Protein AF-A0A327K1N2-F1 (afdb_monomer)

Radius of gyration: 20.55 Å; Cα contacts (8 Å, |Δi|>4): 57; chains: 1; bounding box: 45×29×56 Å

Solvent-accessible surface area (backbone atoms only — not comparable to full-atom values): 5626 Å² total; per-residue (Å²): 105,77,64,74,81,37,77,89,63,85,87,74,93,57,93,57,57,63,59,62,64,60,68,67,72,53,74,68,55,49,52,52,52,52,53,51,48,56,32,49,52,51,24,51,49,50,41,65,78,54,67,52,93,91,55,61,64,67,59,46,50,50,54,28,49,52,43,28,37,56,27,41,76,67,92,92,43,48,81,37,50,84,66,100,65,74,86,86,77,135

Nearest PDB structures (foldseek):
  6twj-assembly1_B  TM=8.977E-01  e=3.276E-04  Halomonas elongata
  6yo9-assembly1_B  TM=8.993E-01  e=3.512E-04  Halomonas elongata

Sequence (90 aa):
MLADELPDAVFSDAGVLVNWLRCVKSDAEIALIRQAARITERIMQRAVDLIDVGVPQSEVAAAILETGVRGIPGEGGYGGDYPAIMPLMP

Foldseek 3Di:
DVCVVCVPDDDDDCPCVVVVVPPDDDPVRVVVVVQLVQLVVQLVVLLVVQDDPPRDVVVNQVRSQVSQQQFADDDVTDGHRGDPDGDDDD

InterPro domains:
  IPR036005 Creatinase/aminopeptidase-like [G3DSA:3.90.230.10] (18-88)
  IPR036005 Creatinase/aminopeptidase-like [SSF55920] (21-71)

Organism: NCBI:txid29409

Mean predicted aligned error: 4.16 Å

Secondary structure (DSSP, 8-state):
-HHHH-TTPPP---TTHHHHHTTSPPHHHHHHHHHHHHHHHHHHHHHHHH--TT--HHHHHHHHHHHHHH-S-STT-------SS-----

pLDDT: mean 94.89, std 4.18, range [69.94, 98.56]

Structure (mmCIF, N/CA/C/O backbone):
data_AF-A0A327K1N2-F1
#
_entry.id   AF-A0A327K1N2-F1
#
loop_
_atom_site.group_PDB
_atom_site.id
_atom_site.type_symbol
_atom_site.label_atom_id
_atom_site.label_alt_id
_atom_site.l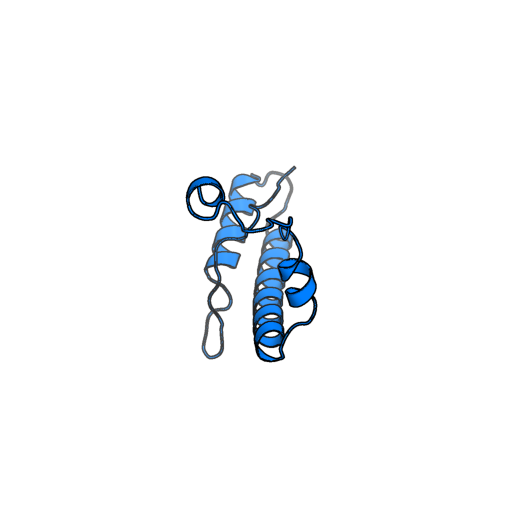abel_comp_id
_atom_site.label_asym_id
_atom_site.label_entity_id
_atom_site.label_seq_id
_atom_site.pdbx_PDB_ins_code
_atom_site.Cartn_x
_atom_site.Cartn_y
_atom_site.Cartn_z
_atom_site.occupancy
_atom_site.B_iso_or_equiv
_atom_site.auth_seq_id
_atom_site.auth_comp_id
_atom_site.auth_asym_id
_atom_site.auth_atom_id
_atom_site.pdbx_PDB_model_num
ATOM 1 N N . MET A 1 1 ? 13.388 17.683 -29.190 1.00 77.00 1 MET A N 1
ATOM 2 C CA . MET A 1 1 ? 12.837 16.406 -28.671 1.00 77.00 1 MET A CA 1
ATOM 3 C C . MET A 1 1 ? 13.881 15.312 -28.850 1.00 77.00 1 MET A C 1
ATOM 5 O O . MET A 1 1 ? 14.766 15.493 -29.668 1.00 77.00 1 MET A O 1
ATOM 9 N N . LEU A 1 2 ? 13.784 14.173 -28.148 1.00 91.75 2 LEU A N 1
ATOM 10 C CA . LEU A 1 2 ? 14.723 13.046 -28.334 1.00 91.75 2 LEU A CA 1
ATOM 11 C C . LEU A 1 2 ? 14.859 12.602 -29.803 1.00 91.75 2 LEU A C 1
ATOM 13 O O . LEU A 1 2 ? 15.941 12.209 -30.215 1.00 91.75 2 LEU A O 1
ATOM 17 N N . ALA A 1 3 ? 13.785 12.711 -30.588 1.00 91.81 3 ALA A N 1
ATOM 18 C CA . ALA A 1 3 ? 13.792 12.408 -32.018 1.00 91.81 3 ALA A CA 1
ATOM 19 C C . ALA A 1 3 ? 14.633 13.385 -32.863 1.00 91.81 3 ALA A C 1
ATOM 21 O O . ALA A 1 3 ? 15.177 12.980 -33.883 1.00 91.81 3 ALA A O 1
ATOM 22 N N . ASP A 1 4 ? 14.771 14.644 -32.433 1.00 95.06 4 ASP A N 1
ATOM 23 C CA . ASP A 1 4 ? 15.558 15.655 -33.156 1.00 95.06 4 ASP A CA 1
ATOM 24 C C . ASP A 1 4 ? 17.066 15.455 -32.926 1.00 95.06 4 ASP A C 1
ATOM 26 O O . ASP A 1 4 ? 17.877 15.733 -33.803 1.00 95.06 4 ASP A O 1
ATOM 30 N N . GLU A 1 5 ? 17.437 14.937 -31.751 1.00 97.19 5 GLU A N 1
ATOM 31 C CA . GLU A 1 5 ? 18.829 14.682 -31.351 1.00 97.19 5 GLU A CA 1
ATOM 32 C C . GLU A 1 5 ? 19.344 13.303 -31.809 1.00 97.19 5 GLU A C 1
ATOM 34 O O . GLU A 1 5 ? 20.545 13.041 -31.767 1.00 97.19 5 GLU A O 1
ATOM 39 N N . LEU A 1 6 ? 18.448 12.401 -32.231 1.00 96.69 6 LEU A N 1
ATOM 40 C CA . LEU A 1 6 ? 18.764 11.037 -32.674 1.00 96.69 6 LEU A CA 1
ATOM 41 C C . LEU A 1 6 ? 18.055 10.717 -34.002 1.00 96.69 6 LEU A C 1
ATOM 43 O O . LEU A 1 6 ? 17.167 9.861 -34.036 1.00 96.69 6 LEU A O 1
ATOM 47 N N . PRO A 1 7 ? 18.439 11.389 -35.101 1.00 94.31 7 PRO A N 1
ATOM 48 C CA . PRO A 1 7 ? 17.711 11.327 -36.370 1.00 94.31 7 PRO A CA 1
ATOM 49 C C . PRO A 1 7 ? 17.723 9.938 -37.026 1.00 94.31 7 PRO A C 1
ATOM 51 O O . PRO A 1 7 ? 16.796 9.600 -37.756 1.00 94.31 7 PRO A O 1
ATOM 54 N N . ASP A 1 8 ? 18.739 9.121 -36.736 1.00 96.50 8 ASP A N 1
ATOM 55 C CA . ASP A 1 8 ? 18.887 7.769 -37.290 1.00 96.50 8 ASP A CA 1
ATOM 56 C C . ASP A 1 8 ? 18.324 6.668 -36.365 1.00 96.50 8 ASP A C 1
ATOM 58 O O . ASP A 1 8 ? 18.408 5.478 -36.681 1.00 96.50 8 ASP A O 1
ATOM 62 N N . ALA A 1 9 ? 17.772 7.028 -35.200 1.00 96.25 9 ALA A N 1
ATOM 63 C CA . ALA A 1 9 ? 17.236 6.064 -34.244 1.00 96.25 9 ALA A CA 1
ATOM 64 C C . ALA A 1 9 ? 15.777 5.695 -34.548 1.00 96.25 9 ALA A C 1
ATOM 66 O O . ALA A 1 9 ? 14.944 6.538 -34.876 1.00 96.25 9 ALA A O 1
ATOM 67 N N . VAL A 1 10 ? 15.438 4.417 -34.354 1.00 94.62 10 VAL A N 1
ATOM 68 C CA . VAL A 1 10 ? 14.056 3.930 -34.444 1.00 94.62 10 VAL A CA 1
ATOM 69 C C . VAL A 1 10 ? 13.433 3.924 -33.054 1.00 94.62 10 VAL A C 1
ATOM 71 O O . VAL A 1 10 ? 13.870 3.191 -32.167 1.00 94.62 10 VAL A O 1
ATOM 74 N N . PHE A 1 11 ? 12.376 4.709 -32.872 1.00 94.94 11 PHE A N 1
ATOM 75 C CA . PHE A 1 11 ? 11.604 4.727 -31.634 1.00 94.94 11 PHE A CA 1
ATOM 76 C C . PHE A 1 11 ? 10.484 3.688 -31.698 1.00 94.94 11 PHE A C 1
ATOM 78 O O . PHE A 1 11 ? 9.738 3.616 -32.671 1.00 94.94 11 PHE A O 1
ATOM 85 N N . SER A 1 12 ? 10.371 2.879 -30.648 1.00 94.62 12 SER A N 1
ATOM 86 C CA . SER A 1 12 ? 9.279 1.922 -30.456 1.00 94.62 12 SER A CA 1
ATOM 87 C C . SER A 1 12 ? 8.533 2.256 -29.171 1.00 94.62 12 SER A C 1
ATOM 89 O O . SER A 1 12 ? 9.151 2.672 -28.190 1.00 94.62 12 SER A O 1
ATOM 91 N N . ASP A 1 13 ? 7.215 2.065 -29.164 1.00 94.88 13 ASP A N 1
ATOM 92 C CA . ASP A 1 13 ? 6.417 2.229 -27.952 1.00 94.88 13 ASP A CA 1
ATOM 93 C C . ASP A 1 13 ? 6.711 1.085 -26.970 1.00 94.88 13 ASP A C 1
ATOM 95 O O . ASP A 1 13 ? 6.529 -0.094 -27.276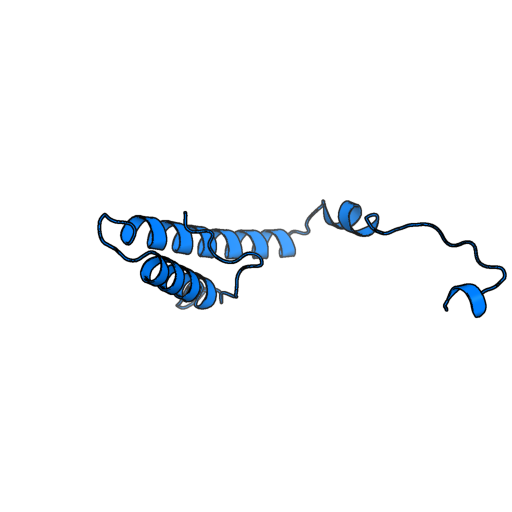 1.00 94.88 13 ASP A O 1
ATOM 99 N N . ALA A 1 14 ? 7.183 1.450 -25.782 1.00 95.62 14 ALA A N 1
ATOM 100 C CA . ALA A 1 14 ? 7.473 0.537 -24.684 1.00 95.62 14 ALA A CA 1
ATOM 101 C C . ALA A 1 14 ? 6.641 0.856 -23.427 1.00 95.62 14 ALA A C 1
ATOM 103 O O . ALA A 1 14 ? 7.001 0.417 -22.333 1.00 95.62 14 ALA A O 1
ATOM 104 N N . GLY A 1 15 ? 5.531 1.595 -23.558 1.00 96.62 15 GLY A N 1
ATOM 105 C CA . GLY A 1 15 ? 4.777 2.183 -22.443 1.00 96.62 15 GLY A CA 1
ATOM 106 C C . GLY A 1 15 ? 4.303 1.198 -21.368 1.00 96.62 15 GLY A C 1
ATOM 107 O O . GLY A 1 15 ? 4.165 1.580 -20.209 1.00 96.62 15 GLY A O 1
ATOM 108 N N . VAL A 1 16 ? 4.111 -0.079 -21.717 1.00 96.81 16 VAL A N 1
ATOM 109 C CA . VAL A 1 16 ? 3.731 -1.147 -20.769 1.00 96.81 16 VAL A CA 1
ATOM 110 C C . VAL A 1 16 ? 4.743 -2.291 -20.680 1.00 96.81 16 VAL A C 1
ATOM 112 O O . VAL A 1 16 ? 4.525 -3.233 -19.919 1.00 96.81 16 VAL A O 1
ATOM 115 N N . LEU A 1 17 ? 5.858 -2.236 -21.420 1.00 97.44 17 LEU A N 1
ATOM 116 C CA . LEU A 1 17 ? 6.838 -3.331 -21.481 1.00 97.44 17 LEU A CA 1
ATOM 117 C C . LEU A 1 17 ? 7.369 -3.684 -20.084 1.00 97.44 17 LEU A C 1
ATOM 119 O O . LEU A 1 17 ? 7.395 -4.848 -19.686 1.00 97.44 17 LEU A O 1
ATOM 123 N N . VAL A 1 18 ? 7.741 -2.666 -19.308 1.00 97.12 18 VAL A N 1
ATOM 124 C CA . VAL A 1 18 ? 8.282 -2.850 -17.954 1.00 97.12 18 VAL A CA 1
ATOM 125 C C . VAL A 1 18 ? 7.205 -3.317 -16.970 1.00 97.12 18 VAL A C 1
ATOM 127 O O . VAL A 1 18 ? 7.509 -4.065 -16.041 1.00 97.12 18 VAL A O 1
ATOM 130 N N . ASN A 1 19 ? 5.941 -2.939 -17.172 1.00 97.12 19 ASN A N 1
ATOM 131 C CA . ASN A 1 19 ? 4.838 -3.389 -16.321 1.00 97.12 19 ASN A CA 1
ATOM 132 C C . ASN A 1 19 ? 4.707 -4.917 -16.366 1.00 97.12 19 ASN A C 1
ATOM 134 O O . ASN A 1 19 ? 4.569 -5.535 -15.312 1.00 97.12 19 ASN A O 1
ATOM 138 N N . TRP A 1 20 ? 4.840 -5.517 -17.554 1.00 97.31 20 TRP A N 1
ATOM 139 C CA . TRP A 1 20 ? 4.829 -6.972 -17.736 1.00 97.31 20 TRP A CA 1
ATOM 140 C C . TRP A 1 20 ? 6.019 -7.664 -17.075 1.00 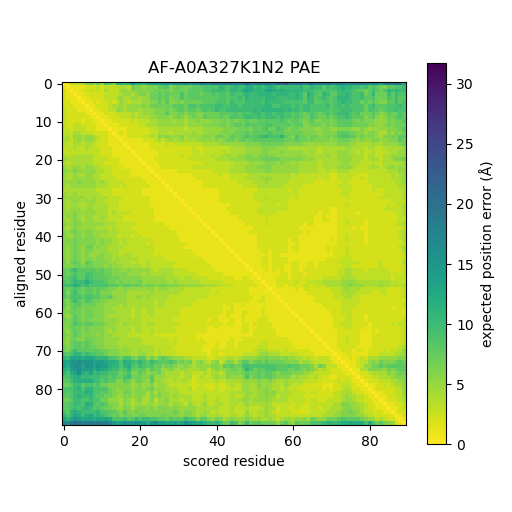97.31 20 TRP A C 1
ATOM 142 O O . TRP A 1 20 ? 5.852 -8.697 -16.430 1.00 97.31 20 TRP A O 1
ATOM 152 N N . LEU A 1 21 ? 7.215 -7.076 -17.166 1.00 96.19 21 LEU A N 1
ATOM 153 C CA . LEU A 1 21 ? 8.393 -7.610 -16.473 1.00 96.19 21 LEU A CA 1
ATOM 154 C C . LEU A 1 21 ? 8.199 -7.625 -14.951 1.00 96.19 21 LEU A C 1
ATOM 156 O O . LEU A 1 21 ? 8.612 -8.567 -14.281 1.00 96.19 21 LEU A O 1
ATOM 160 N N . ARG A 1 22 ? 7.509 -6.619 -14.403 1.00 97.00 22 ARG A N 1
ATOM 161 C CA . ARG A 1 22 ? 7.213 -6.501 -12.967 1.00 97.00 22 ARG A CA 1
ATOM 162 C C . ARG A 1 22 ? 6.056 -7.388 -12.501 1.00 97.00 22 ARG A C 1
ATOM 164 O O . ARG A 1 22 ? 5.690 -7.302 -11.327 1.00 97.00 22 ARG A O 1
ATOM 171 N N . CYS A 1 23 ? 5.447 -8.206 -13.360 1.00 97.50 23 CYS A N 1
ATOM 172 C CA . CYS A 1 23 ? 4.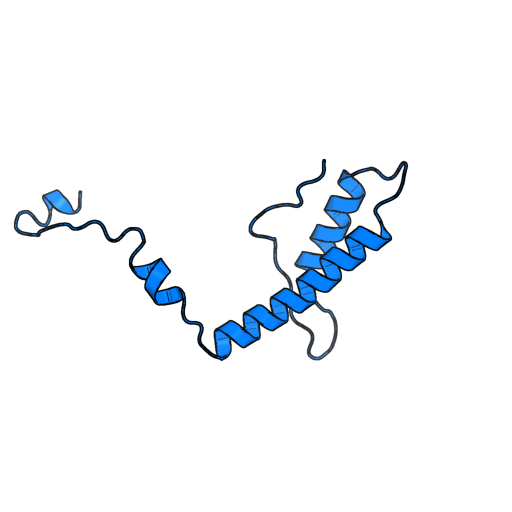387 -9.126 -12.940 1.00 97.50 23 CYS A CA 1
ATOM 173 C C . CYS A 1 23 ? 4.910 -10.212 -11.988 1.00 97.50 23 CYS A C 1
ATOM 175 O O . CYS A 1 23 ? 4.217 -10.563 -11.034 1.00 97.50 23 CYS A O 1
ATOM 177 N N . VAL A 1 24 ? 6.132 -10.707 -12.208 1.00 97.56 24 VAL A N 1
ATOM 178 C CA . VAL A 1 24 ? 6.786 -11.669 -11.311 1.00 97.56 24 VAL A CA 1
ATOM 179 C C . VAL A 1 24 ? 7.454 -10.905 -10.172 1.00 97.56 24 VAL A C 1
ATOM 181 O O . VAL A 1 24 ? 8.252 -10.003 -10.414 1.00 97.56 24 VAL A O 1
ATOM 184 N N . LYS A 1 25 ? 7.103 -11.247 -8.931 1.00 98.00 25 LYS A N 1
ATOM 185 C CA . LYS A 1 25 ? 7.626 -10.592 -7.726 1.00 98.00 25 LYS A CA 1
ATOM 186 C C . LYS A 1 25 ? 8.779 -11.390 -7.139 1.00 98.00 25 LYS A C 1
ATOM 188 O O . LYS A 1 25 ? 8.706 -12.613 -7.062 1.00 98.00 25 LYS A O 1
ATOM 193 N N . SER A 1 26 ? 9.812 -10.689 -6.694 1.00 98.50 26 SER A N 1
ATOM 194 C CA . SER A 1 26 ? 10.865 -11.250 -5.850 1.00 98.50 26 SER A CA 1
ATOM 195 C C . SER A 1 26 ? 10.343 -11.577 -4.448 1.00 98.50 26 SER A C 1
ATOM 197 O O . SER A 1 26 ? 9.338 -11.022 -3.996 1.00 98.50 26 SER A O 1
ATOM 199 N N . ASP A 1 27 ? 11.061 -12.426 -3.713 1.00 98.56 27 ASP A N 1
ATOM 200 C CA . ASP A 1 27 ? 10.700 -12.768 -2.330 1.00 98.56 27 ASP A CA 1
ATOM 201 C C . ASP A 1 27 ? 10.655 -11.535 -1.413 1.00 98.56 27 ASP A C 1
ATOM 203 O O . ASP A 1 27 ? 9.783 -11.431 -0.547 1.00 98.56 27 ASP A O 1
ATOM 207 N N . ALA A 1 28 ? 11.546 -10.563 -1.638 1.00 98.25 28 ALA A N 1
ATOM 208 C CA . ALA A 1 28 ? 11.561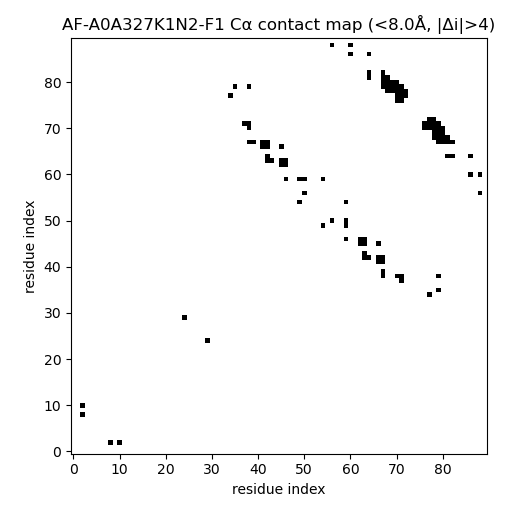 -9.300 -0.906 1.00 98.25 28 ALA A CA 1
ATOM 209 C C . ALA A 1 28 ? 10.309 -8.452 -1.193 1.00 98.25 28 ALA A C 1
ATOM 211 O O . ALA A 1 28 ? 9.684 -7.938 -0.265 1.00 98.25 28 ALA A O 1
ATOM 212 N N . GLU A 1 29 ? 9.890 -8.346 -2.458 1.00 98.12 29 GLU A N 1
ATOM 213 C CA . GLU A 1 29 ? 8.644 -7.656 -2.821 1.00 98.12 29 GLU A CA 1
ATOM 214 C C . GLU A 1 29 ? 7.419 -8.358 -2.228 1.00 98.12 29 GLU A C 1
ATOM 216 O O . GLU A 1 29 ? 6.520 -7.697 -1.714 1.00 98.12 29 GLU A O 1
ATOM 221 N N . ILE A 1 30 ? 7.384 -9.693 -2.248 1.00 98.44 30 ILE A N 1
ATOM 222 C CA . ILE A 1 30 ? 6.296 -10.469 -1.640 1.00 98.44 30 ILE A CA 1
ATOM 223 C C . ILE A 1 30 ? 6.239 -10.230 -0.127 1.00 98.44 30 ILE A C 1
ATOM 225 O O . ILE A 1 30 ? 5.146 -10.103 0.428 1.00 98.44 30 ILE A O 1
ATOM 229 N N . ALA A 1 31 ? 7.386 -10.137 0.552 1.00 97.06 31 ALA A N 1
ATOM 230 C CA . ALA A 1 31 ? 7.432 -9.814 1.975 1.00 97.06 31 ALA A CA 1
ATOM 231 C C . ALA A 1 31 ? 6.814 -8.435 2.266 1.00 97.06 31 ALA A C 1
ATOM 233 O O . ALA A 1 31 ? 5.975 -8.324 3.161 1.00 97.06 31 ALA A O 1
ATOM 234 N N . LEU A 1 32 ? 7.143 -7.418 1.463 1.00 96.12 32 LEU A N 1
ATOM 235 C CA . LEU A 1 32 ? 6.544 -6.082 1.570 1.00 96.12 32 LEU A CA 1
ATOM 236 C C . LEU A 1 32 ? 5.034 -6.101 1.283 1.00 96.12 32 LEU A C 1
ATOM 238 O O . LEU A 1 32 ? 4.257 -5.507 2.026 1.00 96.12 32 LEU A O 1
ATOM 242 N N . ILE A 1 33 ? 4.590 -6.834 0.256 1.00 96.81 33 ILE A N 1
ATOM 243 C CA . ILE A 1 33 ? 3.161 -6.989 -0.066 1.00 96.81 33 ILE A CA 1
ATOM 244 C C . ILE A 1 33 ? 2.405 -7.631 1.104 1.00 96.81 33 ILE A C 1
ATOM 246 O O . ILE A 1 33 ? 1.301 -7.203 1.432 1.00 96.81 33 ILE A O 1
ATOM 250 N N . ARG A 1 34 ? 2.993 -8.630 1.773 1.00 96.88 34 ARG A N 1
ATOM 251 C CA . ARG A 1 34 ? 2.391 -9.253 2.963 1.00 96.88 34 ARG A CA 1
ATOM 252 C C . ARG A 1 34 ? 2.284 -8.274 4.130 1.00 96.88 34 ARG A C 1
ATOM 254 O O . ARG A 1 34 ? 1.261 -8.268 4.804 1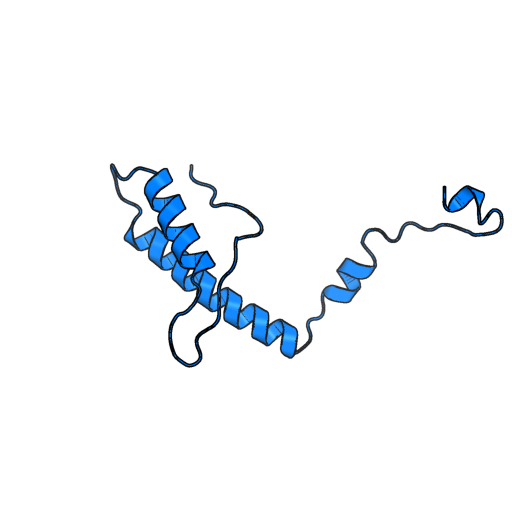.00 96.88 34 ARG A O 1
ATOM 261 N N . GLN A 1 35 ? 3.293 -7.436 4.357 1.00 95.94 35 GLN A N 1
ATOM 262 C CA . GLN A 1 35 ? 3.226 -6.379 5.372 1.00 95.94 35 GLN A CA 1
ATOM 263 C C . GLN A 1 35 ? 2.109 -5.375 5.055 1.00 95.94 35 GLN A C 1
ATOM 265 O O . GLN A 1 35 ? 1.268 -5.096 5.911 1.00 95.94 35 GLN A O 1
ATOM 270 N N . ALA A 1 36 ? 2.035 -4.907 3.806 1.00 95.81 36 ALA A N 1
ATOM 271 C CA . ALA A 1 36 ? 0.964 -4.026 3.347 1.00 95.81 36 ALA A CA 1
ATOM 272 C C . ALA A 1 36 ? -0.421 -4.669 3.537 1.00 95.81 36 ALA A C 1
ATOM 274 O O . ALA A 1 36 ? -1.323 -4.019 4.058 1.00 95.81 36 ALA A O 1
ATOM 275 N N . ALA A 1 37 ? -0.572 -5.960 3.221 1.00 96.19 37 ALA A N 1
ATOM 276 C CA . ALA A 1 37 ? -1.823 -6.692 3.422 1.00 96.19 37 ALA A CA 1
ATOM 277 C C . ALA A 1 37 ? -2.278 -6.682 4.890 1.00 96.19 37 ALA A C 1
ATOM 279 O O . ALA A 1 37 ? -3.449 -6.439 5.168 1.00 96.19 37 ALA A O 1
ATOM 280 N N . ARG A 1 38 ? -1.355 -6.859 5.843 1.00 96.56 38 ARG A N 1
ATOM 281 C CA . ARG A 1 38 ? -1.672 -6.801 7.280 1.00 96.56 38 ARG A CA 1
ATOM 282 C C . ARG A 1 38 ? -2.106 -5.406 7.735 1.00 96.56 38 ARG A C 1
ATOM 284 O O . ARG A 1 38 ? -2.975 -5.292 8.597 1.00 96.56 38 ARG A O 1
ATOM 291 N N . ILE A 1 39 ? -1.546 -4.344 7.151 1.00 96.50 39 ILE A N 1
ATOM 292 C CA . ILE A 1 39 ? -2.037 -2.975 7.377 1.00 96.50 39 ILE A CA 1
ATOM 293 C C . ILE A 1 39 ? -3.448 -2.831 6.794 1.00 96.50 39 ILE A C 1
ATOM 295 O O . ILE A 1 39 ? -4.343 -2.351 7.487 1.00 96.50 39 ILE A O 1
ATOM 299 N N . THR A 1 40 ? -3.679 -3.298 5.563 1.00 95.62 40 THR A N 1
ATOM 300 C CA . THR A 1 40 ? -4.992 -3.246 4.904 1.00 95.62 40 THR A CA 1
ATOM 301 C C . THR A 1 40 ? -6.071 -3.984 5.692 1.00 95.62 40 THR A C 1
ATOM 303 O O . THR A 1 40 ? -7.163 -3.451 5.855 1.00 95.62 40 THR A O 1
ATOM 306 N N . GLU A 1 41 ? -5.780 -5.158 6.251 1.00 96.50 41 GLU A N 1
ATOM 307 C CA . GLU A 1 41 ? -6.706 -5.869 7.145 1.00 96.50 41 GLU A CA 1
ATOM 308 C C . GLU A 1 41 ? -7.132 -4.991 8.330 1.00 96.50 41 GLU A C 1
ATOM 310 O O . GLU A 1 41 ? -8.310 -4.926 8.675 1.00 96.50 41 GLU A O 1
ATOM 315 N N . ARG A 1 42 ? -6.184 -4.255 8.918 1.00 96.31 42 ARG A N 1
ATOM 316 C CA . ARG A 1 42 ? -6.438 -3.346 10.039 1.00 96.31 42 ARG A CA 1
ATOM 317 C C . ARG A 1 42 ? -7.268 -2.126 9.627 1.00 96.31 42 ARG A C 1
ATOM 319 O O . ARG A 1 42 ? -8.148 -1.718 10.380 1.00 96.31 42 ARG A O 1
ATOM 326 N N . ILE A 1 43 ? -7.013 -1.572 8.438 1.00 96.12 43 ILE A N 1
ATOM 327 C CA . ILE A 1 43 ? -7.824 -0.505 7.823 1.00 96.12 43 ILE A CA 1
ATOM 328 C C . ILE A 1 43 ? -9.270 -0.989 7.645 1.00 96.12 43 ILE A C 1
ATOM 330 O O . ILE A 1 43 ? -10.201 -0.304 8.063 1.00 96.12 43 ILE A O 1
ATOM 334 N N . MET A 1 44 ? -9.458 -2.180 7.069 1.00 95.94 44 MET A N 1
ATOM 335 C CA . MET A 1 44 ? -10.783 -2.754 6.823 1.00 95.94 44 MET A CA 1
ATOM 336 C C . MET A 1 44 ? -11.526 -3.050 8.124 1.00 95.94 44 MET A C 1
ATOM 338 O O . MET A 1 44 ? -12.697 -2.700 8.241 1.00 95.94 44 MET A O 1
ATOM 342 N N . GLN A 1 45 ? -10.849 -3.623 9.123 1.00 97.62 45 GLN A N 1
ATOM 343 C CA . GLN A 1 45 ? -11.453 -3.848 10.435 1.00 97.62 45 GLN A CA 1
ATOM 344 C C . GLN A 1 45 ? -11.882 -2.524 11.075 1.00 97.62 45 GLN A C 1
ATOM 346 O O . GLN A 1 45 ? -13.009 -2.408 11.544 1.00 97.62 45 GLN A O 1
ATOM 351 N N . ARG A 1 46 ? -11.031 -1.489 11.015 1.00 96.81 46 ARG A N 1
ATOM 352 C CA . ARG A 1 46 ? -11.373 -0.164 11.542 1.00 96.81 46 ARG A CA 1
ATOM 353 C C . ARG A 1 46 ? -12.602 0.435 10.859 1.00 96.81 46 ARG A C 1
ATOM 355 O O . ARG A 1 46 ? -13.386 1.098 11.530 1.00 96.81 46 ARG A O 1
ATOM 362 N N . ALA A 1 47 ? -12.765 0.210 9.555 1.00 95.75 47 ALA A N 1
ATOM 363 C CA . ALA A 1 47 ? -13.960 0.621 8.826 1.00 95.75 47 ALA A CA 1
ATOM 364 C C . ALA A 1 47 ? -15.203 -0.111 9.352 1.00 95.75 47 ALA A C 1
ATOM 366 O O . ALA A 1 47 ? -16.187 0.536 9.695 1.00 95.75 47 ALA A O 1
ATOM 367 N N . VAL A 1 48 ? -15.137 -1.443 9.465 1.00 97.00 48 VAL A N 1
ATOM 368 C CA . VAL A 1 48 ? -16.237 -2.282 9.976 1.00 97.00 48 VAL A CA 1
ATOM 369 C C . VAL A 1 48 ? -16.664 -1.857 11.382 1.00 97.00 48 VAL A C 1
ATOM 371 O O . VAL A 1 48 ? -17.856 -1.806 11.656 1.00 97.00 48 VAL A O 1
ATOM 374 N N . ASP A 1 49 ? -15.714 -1.503 12.246 1.00 97.69 49 ASP A N 1
ATOM 375 C CA . ASP A 1 49 ? -15.999 -1.102 13.628 1.00 97.69 49 ASP A CA 1
ATOM 376 C C . ASP A 1 49 ? -16.660 0.284 13.746 1.00 97.69 49 ASP A C 1
ATOM 378 O O . ASP A 1 49 ? -17.267 0.588 14.770 1.00 97.69 49 ASP A O 1
ATOM 382 N N . LEU A 1 50 ? -16.477 1.158 12.750 1.00 97.19 50 LEU A N 1
ATOM 383 C CA . LEU A 1 50 ? -16.920 2.556 12.801 1.00 97.19 50 LEU A CA 1
ATOM 384 C C . LEU A 1 50 ? -18.158 2.852 11.966 1.00 97.19 50 LEU A C 1
ATOM 386 O O . LEU A 1 50 ? -18.865 3.815 12.257 1.00 97.19 50 LEU A O 1
ATOM 390 N N . ILE A 1 51 ? -18.375 2.102 10.890 1.00 95.88 51 ILE A N 1
ATOM 391 C CA . ILE A 1 51 ? -19.508 2.335 10.001 1.00 95.88 51 ILE A CA 1
ATOM 392 C C . ILE A 1 51 ? -20.786 1.945 10.737 1.00 95.88 51 ILE A C 1
ATOM 394 O O . ILE A 1 51 ? -21.019 0.774 11.020 1.00 95.88 51 ILE A O 1
ATOM 398 N N . ASP A 1 52 ? -21.630 2.939 10.990 1.00 97.00 52 ASP A N 1
ATOM 399 C CA . ASP A 1 52 ? -22.947 2.747 11.582 1.00 97.00 52 ASP A CA 1
ATOM 400 C C . ASP A 1 52 ? -23.908 3.861 11.134 1.00 97.00 52 ASP A C 1
ATOM 402 O O . ASP A 1 52 ? -23.509 4.890 10.573 1.00 97.00 52 ASP A O 1
ATOM 406 N N . VAL A 1 53 ? -25.202 3.661 11.368 1.00 96.75 53 VAL A N 1
ATOM 407 C CA . VAL A 1 53 ? -26.249 4.630 11.047 1.00 96.75 53 VAL A CA 1
ATOM 408 C C . VAL A 1 53 ? -26.033 5.917 11.841 1.00 96.75 53 VAL A C 1
ATOM 410 O O . VAL A 1 53 ? -25.934 5.917 13.064 1.00 96.75 53 VAL A O 1
ATOM 413 N N . GLY A 1 54 ? -26.008 7.043 11.127 1.00 96.38 54 GLY A N 1
ATOM 414 C CA . GLY A 1 54 ? -25.808 8.365 11.723 1.00 96.38 54 GLY A CA 1
ATOM 415 C C . GLY A 1 54 ? -24.341 8.757 11.917 1.00 96.38 54 GLY A C 1
ATOM 416 O O . GLY A 1 54 ? -24.085 9.897 12.303 1.00 96.38 54 GLY A O 1
ATOM 417 N N . VAL A 1 55 ? -23.382 7.879 11.604 1.00 96.94 55 VAL A N 1
ATOM 418 C CA . VAL A 1 55 ? -21.956 8.227 11.607 1.00 96.94 55 VAL A CA 1
ATOM 419 C C . VAL A 1 55 ? -21.603 8.977 10.315 1.00 96.94 55 VAL A C 1
ATOM 421 O O . VAL A 1 55 ? -21.846 8.458 9.221 1.00 96.94 55 VAL A O 1
ATOM 424 N N . PRO A 1 56 ? -21.016 10.188 10.390 1.00 96.31 56 PRO A N 1
ATOM 425 C CA . PRO A 1 56 ? -20.572 10.902 9.200 1.00 96.31 56 PRO A CA 1
ATOM 426 C C . PRO A 1 56 ? -19.466 10.140 8.468 1.00 96.31 56 PRO A C 1
ATOM 428 O O . PRO A 1 56 ? -18.483 9.702 9.064 1.00 96.31 56 PRO A O 1
ATOM 431 N N . GLN A 1 57 ? -19.571 10.042 7.146 1.00 95.38 57 GLN A N 1
ATOM 432 C CA . GLN A 1 57 ? -18.587 9.319 6.334 1.00 95.38 57 GLN A CA 1
ATOM 433 C C . GLN A 1 57 ? -17.179 9.907 6.420 1.00 95.38 57 GLN A C 1
ATOM 435 O O . GLN A 1 57 ? -16.203 9.165 6.350 1.00 95.38 57 GLN A O 1
ATOM 440 N N . SER A 1 58 ? -17.067 11.226 6.597 1.00 95.44 58 SER A N 1
ATOM 441 C CA . SER A 1 58 ? -15.785 11.909 6.782 1.00 95.44 58 SER A CA 1
ATOM 442 C C . SER A 1 58 ? -15.040 11.423 8.025 1.00 95.44 58 SER A C 1
ATOM 444 O O . SER A 1 58 ? -13.819 11.311 7.981 1.00 95.44 58 SER A O 1
ATOM 446 N N . GLU A 1 59 ? -15.758 11.092 9.104 1.00 96.56 59 GLU A N 1
ATOM 447 C CA . GLU A 1 59 ? -15.167 10.560 10.339 1.00 96.56 59 GLU A CA 1
ATOM 448 C C . GLU A 1 59 ? -14.599 9.160 10.108 1.00 96.56 59 GLU A C 1
ATOM 450 O O . GLU A 1 59 ? -13.460 8.868 10.479 1.00 96.56 59 GLU A O 1
ATOM 455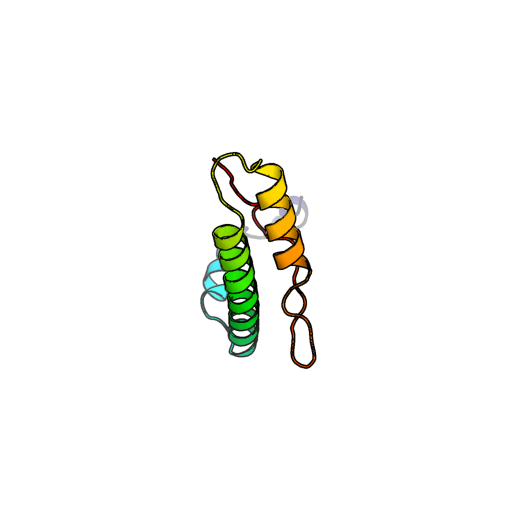 N N . VAL A 1 60 ? -15.360 8.304 9.417 1.00 96.75 60 VAL A N 1
ATOM 456 C CA . VAL A 1 60 ? -14.886 6.968 9.039 1.00 96.75 60 VAL A CA 1
ATOM 457 C C . VAL A 1 60 ? -13.660 7.085 8.136 1.00 96.75 60 VAL A C 1
ATOM 459 O O . VAL A 1 60 ? -12.638 6.464 8.422 1.00 96.75 60 VAL A O 1
ATOM 462 N N . ALA A 1 61 ? -13.729 7.915 7.088 1.00 96.31 61 ALA A N 1
ATOM 463 C CA . ALA A 1 61 ? -12.640 8.132 6.139 1.00 96.31 61 ALA A CA 1
ATOM 464 C C . ALA A 1 61 ? -11.358 8.624 6.832 1.00 96.31 61 ALA A C 1
ATOM 466 O O . ALA A 1 61 ? -10.274 8.097 6.573 1.00 96.31 61 ALA A O 1
ATOM 467 N N . ALA A 1 62 ? -11.477 9.587 7.750 1.00 96.56 62 ALA A N 1
ATOM 468 C CA . ALA A 1 62 ? -10.350 10.090 8.528 1.00 96.56 62 ALA A CA 1
ATOM 469 C C . ALA A 1 62 ? -9.717 8.987 9.388 1.00 96.56 62 ALA A C 1
ATOM 471 O O . ALA A 1 62 ? -8.498 8.813 9.372 1.00 96.56 62 ALA A O 1
ATOM 472 N N . ALA A 1 63 ? -10.531 8.194 10.085 1.00 96.56 63 ALA A N 1
ATOM 473 C CA . ALA A 1 63 ? -10.038 7.144 10.970 1.00 96.56 63 ALA A CA 1
ATOM 474 C C . ALA A 1 63 ? -9.338 5.996 10.223 1.00 96.56 63 ALA A C 1
ATOM 476 O O . ALA A 1 63 ? -8.339 5.452 10.709 1.00 96.56 63 ALA A O 1
ATOM 477 N N . ILE A 1 64 ? -9.836 5.608 9.046 1.00 96.31 64 ILE A N 1
ATOM 478 C CA . ILE A 1 64 ? -9.198 4.555 8.243 1.00 96.31 64 ILE A CA 1
ATOM 479 C C . ILE A 1 64 ? -7.911 5.057 7.577 1.00 96.31 64 ILE A C 1
ATOM 481 O O . ILE A 1 64 ? -6.943 4.300 7.511 1.00 96.31 64 ILE A O 1
ATOM 485 N N . LEU A 1 65 ? -7.851 6.335 7.178 1.00 96.75 65 LEU A N 1
ATOM 486 C CA . LEU A 1 65 ? -6.619 6.970 6.699 1.00 96.75 65 LEU A CA 1
ATOM 487 C C . LEU A 1 65 ? -5.569 7.047 7.803 1.00 96.75 65 LEU A C 1
ATOM 489 O O . LEU A 1 65 ? -4.431 6.638 7.588 1.00 96.75 65 LEU A O 1
ATOM 493 N N . GLU A 1 66 ? -5.950 7.503 8.998 1.00 96.69 66 GLU A N 1
ATOM 494 C CA . GLU A 1 66 ? -5.054 7.522 10.156 1.00 96.69 66 GLU A CA 1
ATOM 495 C C . GLU A 1 66 ? -4.509 6.118 10.446 1.00 96.69 66 GLU A C 1
ATOM 497 O O . GLU A 1 66 ? -3.306 5.937 10.640 1.00 96.69 66 GLU A O 1
ATOM 502 N N . THR A 1 67 ? -5.384 5.110 10.441 1.00 96.56 67 THR A N 1
ATOM 503 C CA . THR A 1 67 ? -4.999 3.714 10.680 1.00 96.56 67 THR A CA 1
ATOM 504 C C . THR A 1 67 ? -4.010 3.220 9.631 1.00 96.56 67 THR A C 1
ATOM 506 O O . THR A 1 67 ? -3.011 2.594 9.983 1.00 96.56 67 THR A O 1
ATOM 509 N N . GLY A 1 68 ? -4.269 3.524 8.358 1.00 96.38 68 GLY A N 1
ATOM 510 C CA . GLY A 1 68 ? -3.402 3.142 7.253 1.00 96.38 68 GLY A CA 1
ATOM 511 C C . GLY A 1 68 ? -2.032 3.800 7.322 1.00 96.38 68 GLY A C 1
ATOM 512 O O . GLY A 1 68 ? -1.040 3.094 7.207 1.00 96.38 68 GLY A O 1
ATOM 513 N N . VAL A 1 69 ? -1.973 5.105 7.600 1.00 96.38 69 VAL A N 1
ATOM 514 C CA . VAL A 1 69 ? -0.721 5.874 7.700 1.00 96.38 69 VAL A CA 1
ATOM 515 C C . VAL A 1 69 ? 0.104 5.458 8.918 1.00 96.38 69 VAL A C 1
ATOM 517 O O . VAL A 1 69 ? 1.326 5.349 8.837 1.00 96.38 69 VAL A O 1
ATOM 520 N N . ARG A 1 70 ? -0.536 5.173 10.058 1.00 96.19 70 ARG A N 1
ATOM 521 C CA . ARG A 1 70 ? 0.174 4.690 11.254 1.00 96.19 70 ARG A CA 1
ATOM 522 C C . ARG A 1 70 ? 0.753 3.2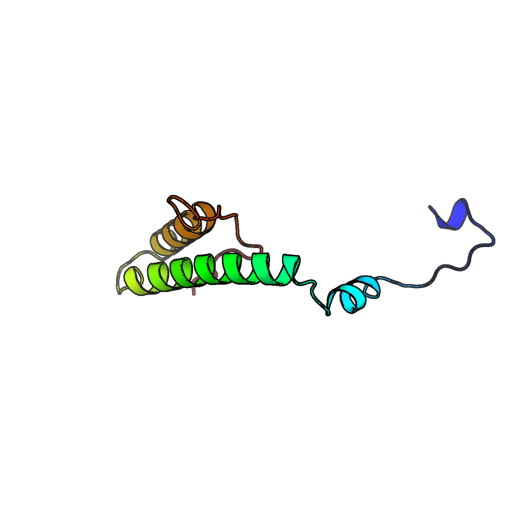82 11.076 1.00 96.19 70 ARG A C 1
ATOM 524 O O . ARG A 1 70 ? 1.731 2.956 11.745 1.00 96.19 70 ARG A O 1
ATOM 531 N N . GLY A 1 71 ? 0.164 2.456 10.211 1.00 96.62 71 GLY A N 1
ATOM 532 C CA . GLY A 1 71 ? 0.592 1.076 9.988 1.00 96.62 71 GLY A CA 1
ATOM 533 C C . GLY A 1 71 ? 0.359 0.169 11.201 1.00 96.62 71 GLY A C 1
ATOM 534 O O . GLY A 1 71 ? -0.633 0.297 11.926 1.00 96.62 71 GLY A O 1
ATOM 535 N N . ILE A 1 72 ? 1.274 -0.778 11.423 1.00 96.50 72 ILE A N 1
ATOM 536 C CA . ILE A 1 72 ? 1.247 -1.684 12.577 1.00 96.50 72 ILE A CA 1
ATOM 537 C C . ILE A 1 72 ? 2.244 -1.185 13.629 1.00 96.50 72 ILE A C 1
ATOM 539 O O . ILE A 1 72 ? 3.449 -1.263 13.395 1.00 96.50 72 ILE A O 1
ATOM 543 N N . PRO A 1 73 ? 1.775 -0.692 14.789 1.00 92.06 73 PRO A N 1
ATOM 544 C CA . PRO A 1 73 ? 2.650 -0.202 15.846 1.00 92.06 73 PRO A CA 1
ATOM 545 C C . PRO A 1 73 ? 3.302 -1.350 16.630 1.00 92.06 73 PRO A C 1
ATOM 547 O O . PRO A 1 73 ? 2.768 -2.458 16.684 1.00 92.06 73 PRO A O 1
ATOM 550 N N . GLY A 1 74 ? 4.397 -1.039 17.326 1.00 91.12 74 GLY A N 1
ATOM 551 C CA . GLY A 1 74 ? 5.083 -1.954 18.243 1.00 91.12 74 GLY A CA 1
ATOM 552 C C . GLY A 1 74 ? 6.357 -2.572 17.666 1.00 91.12 74 GLY A C 1
ATOM 553 O O . GLY A 1 74 ? 6.728 -2.334 16.517 1.00 91.12 74 GLY A O 1
ATOM 554 N N . GLU A 1 75 ? 7.051 -3.349 18.494 1.00 89.19 75 GLU A N 1
ATOM 555 C CA . GLU A 1 75 ? 8.263 -4.067 18.095 1.00 89.19 75 GLU A CA 1
ATOM 556 C C . GLU A 1 75 ? 7.940 -5.105 17.010 1.00 89.19 75 GLU A C 1
ATOM 558 O O . GLU A 1 75 ? 6.980 -5.866 17.128 1.00 89.19 75 GLU A O 1
ATOM 563 N N . GLY A 1 76 ? 8.706 -5.100 15.916 1.00 87.00 76 GLY A N 1
ATOM 564 C CA . GLY A 1 76 ? 8.416 -5.930 14.740 1.00 87.00 76 GLY A CA 1
ATOM 565 C C . GLY A 1 76 ? 7.216 -5.462 13.903 1.00 87.00 76 GLY A C 1
ATOM 566 O O . GLY A 1 76 ? 6.856 -6.128 12.930 1.00 87.00 76 GLY A O 1
ATOM 567 N N . GLY A 1 77 ? 6.606 -4.326 14.257 1.00 92.44 77 GLY A N 1
ATOM 568 C CA . GLY A 1 77 ? 5.623 -3.636 13.433 1.00 92.44 77 GLY A CA 1
ATOM 569 C C . GLY A 1 77 ? 6.248 -3.003 12.189 1.00 92.44 77 GLY A C 1
ATOM 570 O O . GLY A 1 77 ? 7.468 -2.921 12.042 1.00 92.44 77 GLY A O 1
ATOM 571 N N . TYR A 1 78 ? 5.399 -2.545 11.277 1.00 94.38 78 TYR A N 1
ATOM 572 C CA . TYR A 1 78 ? 5.818 -1.888 10.041 1.00 94.38 78 TYR A CA 1
ATOM 573 C C . TYR A 1 78 ? 4.992 -0.626 9.820 1.00 94.38 78 TYR A C 1
ATOM 575 O O . TYR A 1 78 ? 3.782 -0.606 10.066 1.00 94.38 78 TYR A O 1
ATOM 583 N N . GLY A 1 79 ? 5.686 0.425 9.379 1.00 93.50 79 GLY A N 1
ATOM 584 C CA . GLY A 1 79 ? 5.099 1.728 9.095 1.00 93.50 79 GLY A CA 1
ATOM 585 C C . GLY A 1 79 ? 4.087 1.658 7.958 1.00 93.50 79 GLY A C 1
ATOM 586 O O . GLY A 1 79 ? 4.194 0.825 7.058 1.00 93.50 79 GLY A O 1
ATOM 587 N N . GLY A 1 80 ? 3.090 2.529 8.043 1.00 94.38 80 GLY A N 1
ATOM 588 C CA . GLY A 1 80 ? 2.101 2.724 7.001 1.00 94.38 80 GLY A CA 1
ATOM 589 C C . GLY A 1 80 ? 2.450 3.873 6.066 1.00 94.38 80 GLY A C 1
ATOM 590 O O . GLY A 1 80 ? 3.479 4.528 6.225 1.00 94.38 80 GLY A O 1
ATOM 591 N N . ASP A 1 81 ? 1.573 4.112 5.097 1.00 93.06 81 ASP A N 1
ATOM 592 C CA . ASP A 1 81 ? 1.674 5.234 4.164 1.00 93.06 81 ASP A CA 1
ATOM 593 C C . ASP A 1 81 ? 0.273 5.656 3.687 1.00 93.06 81 ASP A C 1
ATOM 595 O O . ASP A 1 81 ? -0.730 5.002 3.999 1.00 93.06 81 ASP A O 1
ATOM 599 N N . TYR A 1 82 ? 0.189 6.753 2.935 1.00 91.06 82 TYR A N 1
ATOM 600 C CA . TYR A 1 82 ? -1.038 7.143 2.251 1.00 91.06 82 TYR A CA 1
ATOM 601 C C . TYR A 1 82 ? -1.387 6.127 1.146 1.00 91.06 82 TYR A C 1
ATOM 603 O O . TYR A 1 82 ? -0.502 5.599 0.465 1.00 91.06 82 TYR A O 1
ATOM 611 N N . PRO A 1 83 ? -2.678 5.820 0.933 1.00 91.00 83 PRO A N 1
ATOM 612 C CA . PRO A 1 83 ? -3.072 4.876 -0.099 1.00 91.00 83 PRO A CA 1
ATOM 613 C C . PRO A 1 83 ? -2.936 5.505 -1.492 1.00 91.00 83 PRO A C 1
ATOM 615 O O . PRO A 1 83 ? -3.145 6.704 -1.675 1.00 91.00 83 PRO A O 1
ATOM 618 N N . ALA A 1 84 ? -2.669 4.677 -2.506 1.00 91.25 84 ALA A N 1
ATOM 619 C CA . ALA A 1 84 ? -2.645 5.127 -3.903 1.00 91.25 84 ALA A CA 1
ATOM 620 C C . ALA A 1 84 ? -4.014 5.653 -4.383 1.00 91.25 84 ALA A C 1
ATOM 622 O O . ALA A 1 84 ? -4.084 6.436 -5.327 1.00 91.25 84 ALA A O 1
ATOM 623 N N . ILE A 1 85 ? -5.097 5.214 -3.734 1.00 92.12 85 ILE A N 1
ATOM 624 C CA . ILE A 1 85 ? -6.471 5.661 -3.965 1.00 92.12 85 ILE A CA 1
ATOM 625 C C . ILE A 1 85 ? -7.091 5.963 -2.600 1.00 92.12 85 ILE A C 1
ATOM 627 O O . ILE A 1 85 ? -7.065 5.118 -1.707 1.00 92.12 85 ILE A O 1
ATOM 631 N N . MET A 1 86 ? -7.642 7.166 -2.440 1.00 91.88 86 MET A N 1
ATOM 632 C CA . MET A 1 86 ? -8.320 7.569 -1.204 1.00 91.88 86 MET A CA 1
ATOM 633 C C . MET A 1 86 ? -9.580 6.728 -0.954 1.00 91.88 86 MET A C 1
ATOM 635 O O . MET A 1 86 ? -10.170 6.227 -1.915 1.00 91.88 86 MET A O 1
ATOM 639 N N . PRO A 1 87 ? -10.026 6.581 0.308 1.00 88.94 87 PRO A N 1
ATOM 640 C CA . PRO A 1 87 ? -11.255 5.865 0.606 1.00 88.94 87 PRO A CA 1
ATOM 641 C C . PRO A 1 87 ? -12.443 6.391 -0.196 1.00 88.94 87 PRO A C 1
ATOM 643 O O . PRO A 1 87 ? -12.766 7.578 -0.149 1.00 88.94 87 PRO A O 1
ATOM 646 N N . LEU A 1 88 ? -13.091 5.487 -0.923 1.00 89.19 88 LEU A N 1
ATOM 647 C CA . LEU A 1 88 ? -14.301 5.782 -1.675 1.00 89.19 88 LEU A CA 1
ATOM 648 C C . LEU A 1 88 ? -15.501 5.486 -0.773 1.00 89.19 88 LEU A C 1
ATOM 650 O O . LEU A 1 88 ? -15.826 4.325 -0.530 1.00 89.19 88 LEU A O 1
ATOM 654 N N . MET A 1 89 ? -16.116 6.546 -0.253 1.00 84.56 89 MET A N 1
ATOM 655 C CA . MET A 1 89 ? -17.329 6.486 0.566 1.00 84.56 89 MET A CA 1
ATOM 656 C C . MET A 1 89 ? -18.553 6.789 -0.328 1.00 84.56 89 MET A C 1
ATOM 658 O O . MET A 1 89 ? -18.424 7.644 -1.208 1.00 84.56 89 MET A O 1
ATOM 662 N N . PRO A 1 90 ? -19.684 6.071 -0.177 1.00 69.94 90 PRO A N 1
ATOM 663 C CA . PRO A 1 90 ? -20.853 6.186 -1.061 1.00 69.94 90 PRO A CA 1
ATOM 664 C C . PRO A 1 90 ? -21.709 7.436 -0.845 1.00 69.94 90 PRO A C 1
ATOM 666 O O . PRO A 1 90 ? -21.747 7.938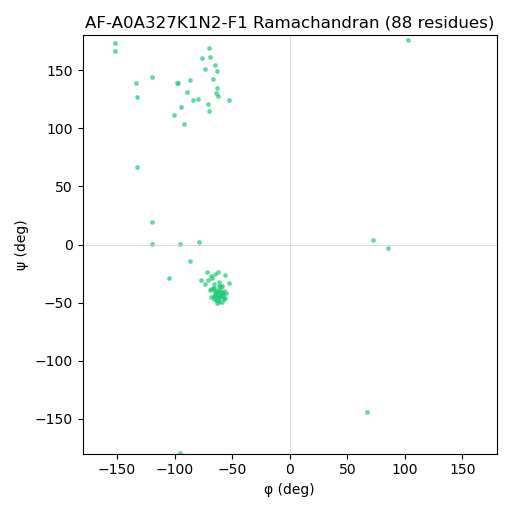 0.290 1.00 69.94 90 PRO A O 1
#